Protein AF-A0AA51EL66-F1 (afdb_monomer_lite)

Sequence (80 aa):
AAAVAADEEPTVARLLISKQVLNKYLVENMDILIKYTLFNVGTAPAVDVKLVDNGFHPEAFTVVGGQLTAQIDRIAPLTN

Secondary structure (DSSP, 8-state):
--------------EEEEEEE--SS--TTS---EEEEEEE-SSS-EEEEEEE---S-TTT----SS-SEEEEEEE-TT--

Foldseek 3Di:
DDDDDDPPDDQDWDKDKDKDFPDPDDDAPDDTDIDIDIFTQGNAKDAFDKQADPPDDVVRDDDPDDDNIDTDGIDGHGGD

Radius of gyration: 18.63 Å; chains: 1; bounding box: 61×27×38 Å

Structure (mmCIF, N/CA/C/O backbone):
data_AF-A0AA51EL66-F1
#
_entry.id   AF-A0AA51EL66-F1
#
loop_
_atom_site.group_PDB
_atom_site.id
_atom_site.type_symbol
_atom_site.label_atom_id
_atom_site.label_alt_id
_atom_site.label_comp_id
_atom_site.label_asym_id
_atom_site.label_entity_id
_atom_site.label_seq_id
_atom_site.pdbx_PDB_ins_code
_atom_site.Cartn_x
_atom_site.Cartn_y
_atom_site.Cartn_z
_atom_site.occupancy
_atom_site.B_iso_or_equiv
_atom_site.auth_seq_id
_atom_site.auth_comp_id
_atom_site.auth_asym_id
_atom_site.auth_atom_id
_atom_site.pdbx_PDB_model_num
ATOM 1 N N . ALA A 1 1 ? 47.256 0.021 -18.829 1.00 39.69 1 ALA A N 1
ATOM 2 C CA . ALA A 1 1 ? 46.020 0.638 -18.315 1.00 39.69 1 ALA A CA 1
ATOM 3 C C . ALA A 1 1 ? 45.123 -0.487 -17.823 1.00 39.69 1 ALA A C 1
ATOM 5 O O . ALA A 1 1 ? 44.700 -1.295 -18.639 1.00 39.69 1 ALA A O 1
ATOM 6 N N . ALA A 1 2 ? 44.953 -0.624 -16.508 1.00 42.88 2 ALA A N 1
ATO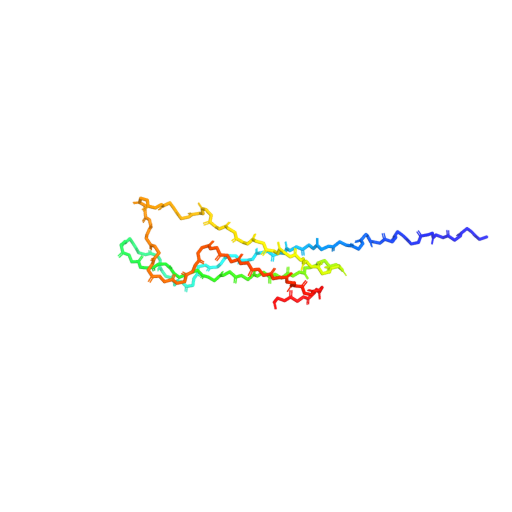M 7 C CA . ALA A 1 2 ? 44.036 -1.602 -15.932 1.00 42.88 2 ALA A CA 1
ATOM 8 C C . ALA A 1 2 ? 42.629 -0.996 -15.973 1.00 42.88 2 ALA A C 1
ATOM 10 O O . ALA A 1 2 ? 42.422 0.100 -15.452 1.00 42.88 2 ALA A O 1
ATOM 11 N N . ALA A 1 3 ? 41.707 -1.661 -16.664 1.00 50.84 3 ALA A N 1
ATOM 12 C CA . ALA A 1 3 ? 40.312 -1.258 -16.704 1.00 50.84 3 ALA A CA 1
ATOM 13 C C . ALA A 1 3 ? 39.711 -1.466 -15.310 1.00 50.84 3 ALA A C 1
ATOM 15 O O . ALA A 1 3 ? 39.717 -2.580 -14.789 1.00 50.84 3 ALA A O 1
ATOM 16 N N . VAL A 1 4 ? 39.236 -0.382 -14.699 1.00 51.97 4 VAL A N 1
ATOM 17 C CA . VAL A 1 4 ? 38.383 -0.449 -13.514 1.00 51.97 4 VAL A CA 1
ATOM 18 C C . VAL A 1 4 ? 37.076 -1.073 -13.989 1.00 51.97 4 VAL A C 1
ATOM 20 O O . VAL A 1 4 ? 36.340 -0.447 -14.751 1.00 51.97 4 VAL A O 1
ATOM 23 N N . ALA A 1 5 ? 36.830 -2.328 -13.614 1.00 53.06 5 ALA A N 1
ATOM 24 C CA . ALA A 1 5 ? 35.502 -2.905 -13.718 1.00 53.06 5 ALA A CA 1
ATOM 25 C C . ALA A 1 5 ? 34.591 -2.023 -12.861 1.00 53.06 5 ALA A C 1
ATOM 27 O O . ALA A 1 5 ? 34.789 -1.923 -11.651 1.00 53.06 5 ALA A O 1
ATOM 28 N N . ALA A 1 6 ? 33.680 -1.296 -13.504 1.00 56.34 6 ALA A N 1
ATOM 29 C CA . ALA A 1 6 ? 32.583 -0.670 -12.792 1.00 56.34 6 ALA A CA 1
ATOM 30 C C . ALA A 1 6 ? 31.847 -1.802 -12.071 1.00 56.34 6 ALA A C 1
ATOM 32 O O . ALA A 1 6 ? 31.460 -2.768 -12.728 1.00 56.34 6 ALA A O 1
ATOM 33 N N . ASP A 1 7 ? 31.730 -1.717 -10.747 1.00 55.12 7 ASP A N 1
ATOM 34 C CA . ASP A 1 7 ? 30.867 -2.604 -9.976 1.00 55.12 7 ASP A CA 1
ATOM 35 C C . ASP A 1 7 ? 29.482 -2.581 -10.638 1.00 55.12 7 ASP A C 1
ATOM 37 O O . ASP A 1 7 ? 28.781 -1.567 -10.595 1.00 55.12 7 ASP A O 1
ATOM 41 N N . GLU A 1 8 ? 29.117 -3.661 -11.333 1.00 65.19 8 GLU A N 1
ATOM 42 C CA . GLU A 1 8 ? 27.773 -3.831 -11.872 1.00 65.19 8 GLU A CA 1
ATOM 43 C C . GLU A 1 8 ? 26.827 -3.880 -10.676 1.00 65.19 8 GLU A C 1
ATOM 45 O O . GLU A 1 8 ? 26.787 -4.862 -9.931 1.00 65.19 8 GLU A O 1
ATOM 50 N N . GLU A 1 9 ? 26.095 -2.787 -10.454 1.00 70.44 9 GLU A N 1
ATOM 51 C CA . GLU A 1 9 ? 25.076 -2.742 -9.418 1.00 70.44 9 GLU A CA 1
ATOM 52 C C . GLU A 1 9 ? 24.096 -3.900 -9.663 1.00 70.44 9 GLU A C 1
ATOM 54 O O . GLU A 1 9 ? 23.544 -4.023 -10.765 1.00 70.44 9 GLU A O 1
ATOM 59 N N . PRO A 1 10 ? 23.882 -4.782 -8.673 1.00 76.88 10 PRO A N 1
ATOM 60 C CA . PRO A 1 10 ? 23.102 -5.984 -8.893 1.00 76.88 10 PRO A CA 1
ATOM 61 C C . PRO A 1 10 ? 21.676 -5.610 -9.305 1.00 76.88 10 PRO A C 1
ATOM 63 O O . PRO A 1 10 ? 21.019 -4.778 -8.672 1.00 76.88 10 PRO A O 1
ATOM 66 N N . THR A 1 11 ? 21.189 -6.242 -10.374 1.00 89.69 11 THR A N 1
ATOM 67 C CA . THR A 1 11 ? 19.833 -6.052 -10.897 1.00 89.69 11 THR A CA 1
ATOM 68 C C . THR A 1 11 ? 18.819 -6.696 -9.959 1.00 89.69 11 THR A C 1
ATOM 70 O O . THR A 1 11 ? 18.445 -7.858 -10.092 1.00 89.69 11 THR A O 1
ATOM 73 N N . VAL A 1 12 ? 18.382 -5.934 -8.957 1.00 95.62 12 VAL A N 1
AT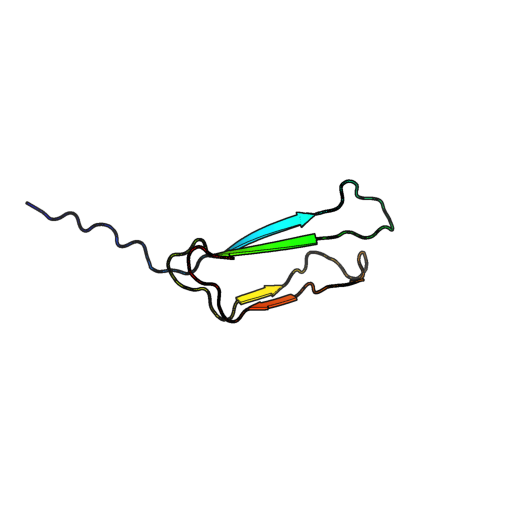OM 74 C CA . VAL A 1 12 ? 17.476 -6.415 -7.910 1.00 95.62 12 VAL A CA 1
ATOM 75 C C . VAL A 1 12 ? 16.228 -5.556 -7.820 1.00 95.62 12 VAL A C 1
ATOM 77 O O . VAL A 1 12 ? 16.265 -4.335 -7.988 1.00 95.62 12 VAL A O 1
ATOM 80 N N . ALA A 1 13 ? 15.103 -6.206 -7.537 1.00 97.00 13 ALA A N 1
ATOM 81 C CA . ALA A 1 13 ? 13.886 -5.518 -7.150 1.00 97.00 13 ALA A CA 1
ATOM 82 C C . ALA A 1 13 ? 14.033 -5.040 -5.704 1.00 97.00 13 ALA A C 1
ATOM 84 O O . ALA A 1 13 ? 14.540 -5.765 -4.845 1.00 97.00 13 ALA A O 1
ATOM 85 N N . ARG A 1 14 ? 13.584 -3.817 -5.423 1.00 97.12 14 ARG A N 1
ATOM 86 C CA . ARG A 1 14 ? 13.624 -3.254 -4.073 1.00 97.12 14 ARG A CA 1
ATOM 87 C C . ARG A 1 14 ? 12.400 -2.389 -3.876 1.00 97.12 14 ARG A C 1
ATOM 89 O O . ARG A 1 14 ? 12.262 -1.356 -4.517 1.00 97.12 14 ARG A O 1
ATOM 96 N N . LEU A 1 15 ? 11.511 -2.813 -2.991 1.00 97.69 15 LEU A N 1
ATOM 97 C CA . LEU A 1 15 ? 10.293 -2.072 -2.701 1.00 97.69 15 LEU A CA 1
ATOM 98 C C . LEU A 1 15 ? 10.522 -1.128 -1.527 1.00 97.69 15 LEU A C 1
ATOM 100 O O . LEU A 1 15 ? 10.974 -1.539 -0.461 1.00 97.69 15 LEU A O 1
ATOM 104 N N . LEU A 1 16 ? 10.174 0.134 -1.734 1.00 97.94 16 LEU A N 1
ATOM 105 C CA . LEU A 1 16 ? 9.973 1.114 -0.686 1.00 97.94 16 LEU A CA 1
ATOM 106 C C . LEU A 1 16 ? 8.472 1.211 -0.414 1.00 97.94 16 LEU A C 1
ATOM 108 O O . LEU A 1 16 ? 7.671 1.332 -1.340 1.00 97.94 16 LEU A O 1
ATOM 112 N N . ILE A 1 17 ? 8.095 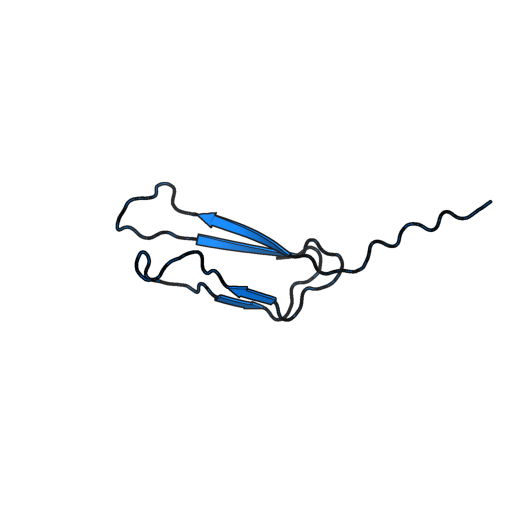1.153 0.859 1.00 96.88 17 ILE A N 1
ATOM 113 C CA . ILE A 1 17 ? 6.698 1.196 1.287 1.00 96.88 17 ILE A CA 1
ATOM 114 C C . ILE A 1 17 ? 6.502 2.429 2.160 1.00 96.88 17 ILE A C 1
ATOM 116 O O . ILE A 1 17 ? 7.220 2.627 3.138 1.00 96.88 17 ILE A O 1
ATOM 120 N N . SER A 1 18 ? 5.504 3.241 1.825 1.00 97.31 18 SER A N 1
ATOM 121 C CA . SER A 1 18 ? 5.029 4.337 2.663 1.00 97.31 18 SER A CA 1
ATOM 122 C C . SER A 1 18 ? 3.650 3.999 3.216 1.00 97.31 18 SER A C 1
ATOM 124 O O . SER A 1 18 ? 2.744 3.650 2.458 1.00 97.31 18 SER A O 1
ATOM 126 N N . LYS A 1 19 ? 3.502 4.107 4.538 1.00 96.06 19 LYS A N 1
ATOM 127 C CA . LYS A 1 19 ? 2.228 4.018 5.252 1.00 96.06 19 LYS A CA 1
ATOM 128 C C . LYS A 1 19 ? 1.909 5.398 5.811 1.00 96.06 19 LYS A C 1
ATOM 130 O O . LYS A 1 19 ? 2.671 5.919 6.621 1.00 96.06 19 LYS A O 1
ATOM 135 N N . GLN A 1 20 ? 0.789 5.975 5.397 1.00 97.19 20 GLN A N 1
ATOM 136 C CA . GLN A 1 20 ? 0.392 7.319 5.796 1.00 97.19 20 GLN A CA 1
ATOM 137 C C . GLN A 1 20 ? -1.005 7.313 6.412 1.00 97.19 20 GLN A C 1
ATOM 139 O O . GLN A 1 20 ? -1.957 6.852 5.790 1.00 97.19 20 GLN A O 1
ATOM 1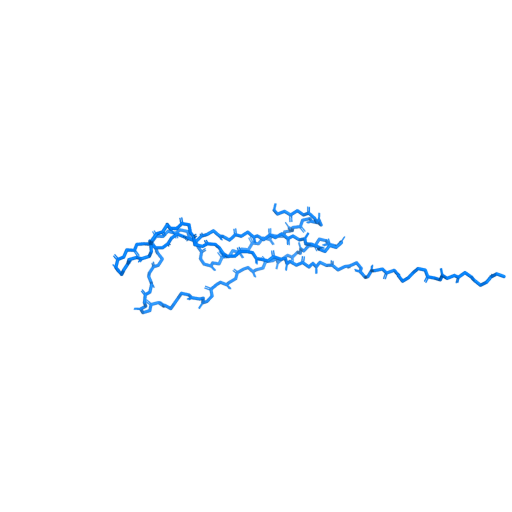44 N N . VAL A 1 21 ? -1.130 7.889 7.607 1.00 96.75 21 VAL A N 1
ATOM 145 C CA . VAL A 1 21 ? -2.426 8.242 8.198 1.00 96.75 21 VAL A CA 1
ATOM 146 C C . VAL A 1 21 ? -2.941 9.503 7.506 1.00 96.75 21 VAL A C 1
ATOM 148 O O . VAL A 1 21 ? -2.236 10.511 7.453 1.00 96.75 21 VAL A O 1
ATOM 151 N N . LEU A 1 22 ? -4.149 9.447 6.949 1.00 97.44 22 LEU A N 1
ATOM 152 C CA . LEU A 1 22 ? -4.753 10.571 6.228 1.00 97.44 22 LEU A CA 1
ATOM 153 C C . LEU A 1 22 ? -5.582 11.492 7.131 1.00 97.44 22 LEU A C 1
ATOM 155 O O . LEU A 1 22 ? -5.827 12.644 6.772 1.00 97.44 22 LEU A O 1
ATOM 159 N N . ASN A 1 23 ? -6.011 11.017 8.301 1.00 95.94 23 ASN A N 1
ATOM 160 C CA . ASN A 1 23 ? -6.736 11.839 9.265 1.00 95.94 23 ASN A CA 1
ATOM 161 C C . ASN A 1 23 ? -5.826 12.936 9.827 1.00 95.94 23 ASN A C 1
ATOM 163 O O . ASN A 1 23 ? -4.704 12.674 10.255 1.00 95.94 23 ASN A O 1
ATOM 167 N N . LYS A 1 24 ? -6.348 14.163 9.913 1.00 95.38 24 LYS A N 1
ATOM 168 C CA . LYS A 1 24 ? -5.648 15.278 10.570 1.00 95.38 24 LYS A CA 1
ATOM 169 C C . LYS A 1 24 ? -5.552 15.098 12.090 1.00 95.38 24 LYS A C 1
ATOM 171 O O . LYS A 1 24 ? -4.562 15.501 12.690 1.00 95.38 24 LYS A O 1
ATOM 176 N N . TYR A 1 25 ? -6.588 14.518 12.693 1.00 95.75 25 TYR A N 1
ATOM 177 C CA . TYR A 1 25 ? -6.666 14.230 14.120 1.00 95.75 25 TYR A CA 1
ATOM 178 C C . TYR A 1 25 ? -7.116 12.790 14.312 1.00 95.75 25 TYR A C 1
ATOM 180 O O . TYR A 1 25 ? -8.043 12.337 13.639 1.00 95.75 25 TYR A O 1
ATOM 188 N N . LEU A 1 26 ? -6.463 12.098 15.239 1.00 94.38 26 LEU A N 1
ATOM 189 C CA . LEU A 1 26 ? -6.892 10.791 15.706 1.00 94.38 26 LEU A CA 1
ATOM 190 C C . LEU A 1 26 ? -7.718 10.992 16.967 1.00 94.38 26 LEU A C 1
ATOM 192 O O . LEU A 1 26 ? -7.262 11.629 17.916 1.00 94.38 26 LEU A O 1
ATOM 196 N N . VAL A 1 27 ? -8.939 10.477 16.943 1.00 95.19 27 VAL A N 1
ATOM 197 C CA . VAL A 1 27 ? -9.864 10.524 18.070 1.00 95.19 27 VAL A CA 1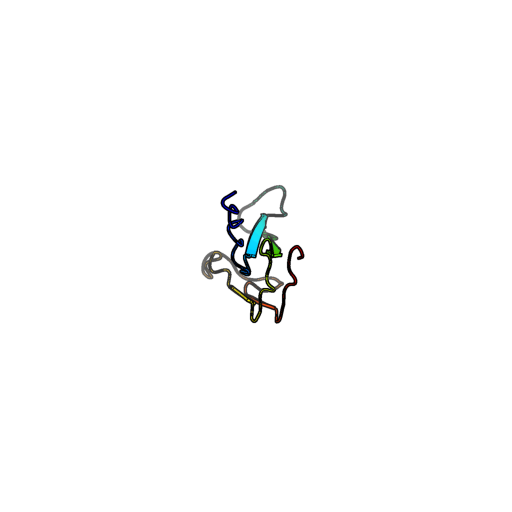
ATOM 198 C C . VAL A 1 27 ? -10.298 9.100 18.348 1.00 95.19 27 VAL A C 1
ATOM 200 O O . VAL A 1 27 ? -10.560 8.330 17.425 1.00 95.19 27 VAL A O 1
ATOM 203 N N . GLU A 1 28 ? -10.335 8.753 19.626 1.00 92.56 28 GLU A N 1
ATOM 204 C CA . GLU A 1 28 ? -10.815 7.455 20.075 1.00 92.56 28 GLU A CA 1
ATOM 205 C C . GLU A 1 28 ? -12.244 7.203 19.566 1.00 92.56 28 GLU A C 1
ATOM 207 O O . GLU A 1 28 ? -13.067 8.119 19.526 1.00 92.56 28 GLU A O 1
ATOM 212 N N . ASN A 1 29 ? -12.537 5.960 19.178 1.00 92.50 29 ASN A N 1
ATOM 213 C CA . ASN A 1 29 ? -13.827 5.534 18.619 1.00 92.50 29 ASN A CA 1
ATOM 214 C C . ASN A 1 29 ? -14.210 6.172 17.268 1.00 92.50 29 ASN A C 1
ATOM 216 O O . ASN A 1 29 ? -15.380 6.137 16.890 1.00 92.50 29 ASN A O 1
ATOM 220 N N . MET A 1 30 ? -13.250 6.739 16.530 1.00 94.69 30 MET A N 1
ATOM 221 C CA . MET A 1 30 ? -13.447 7.201 15.151 1.00 94.69 30 MET A CA 1
ATOM 222 C C . MET A 1 30 ? -12.564 6.445 14.153 1.00 94.69 30 MET A C 1
ATOM 224 O O . MET A 1 30 ? -11.533 5.873 14.511 1.00 94.69 30 MET A O 1
ATOM 228 N N . ASP A 1 31 ? -12.954 6.497 12.879 1.00 94.81 31 ASP A N 1
ATOM 229 C CA . ASP A 1 31 ? -12.247 5.824 11.793 1.00 94.81 31 ASP A CA 1
ATOM 230 C C . ASP A 1 31 ? -10.853 6.412 11.534 1.00 94.81 31 ASP A C 1
ATOM 232 O O . ASP A 1 31 ? -10.647 7.632 11.510 1.00 94.81 31 ASP A O 1
ATOM 236 N N . ILE A 1 32 ? -9.907 5.522 11.226 1.00 95.44 32 ILE A N 1
ATOM 237 C CA . ILE A 1 32 ? -8.575 5.868 10.728 1.00 95.44 32 ILE A CA 1
ATOM 238 C C . ILE A 1 32 ? -8.477 5.449 9.259 1.00 95.44 32 ILE A C 1
ATOM 240 O O . ILE A 1 32 ? -8.672 4.287 8.913 1.00 95.44 32 ILE A O 1
ATOM 244 N N . LEU A 1 33 ? -8.135 6.395 8.390 1.00 96.00 33 LEU A N 1
ATOM 245 C CA . LEU A 1 33 ? -7.848 6.178 6.980 1.00 96.00 33 LEU A CA 1
ATOM 246 C C . LEU A 1 33 ? -6.341 6.073 6.771 1.00 96.00 33 LEU A C 1
ATOM 248 O O . LEU A 1 33 ? -5.583 6.989 7.103 1.00 96.00 33 LEU A O 1
ATOM 252 N N . ILE A 1 34 ? -5.923 4.975 6.149 1.00 96.94 34 ILE A N 1
ATOM 253 C CA . ILE A 1 34 ? -4.527 4.703 5.820 1.00 96.94 34 ILE A CA 1
ATOM 254 C C . ILE A 1 34 ? -4.347 4.668 4.306 1.00 96.94 34 ILE A C 1
ATOM 256 O O . ILE A 1 34 ? -5.097 4.004 3.593 1.00 96.94 34 ILE A O 1
ATOM 260 N N . LYS A 1 35 ? -3.311 5.349 3.818 1.00 96.88 35 LYS A N 1
ATOM 261 C CA . LYS A 1 35 ? -2.807 5.214 2.453 1.00 96.88 35 LYS A CA 1
ATOM 262 C C . LYS A 1 35 ? -1.507 4.423 2.466 1.00 96.88 35 LYS A C 1
ATOM 264 O O . LYS A 1 35 ? -0.541 4.825 3.115 1.00 96.88 35 LYS A O 1
ATOM 269 N N . TYR A 1 36 ? -1.476 3.345 1.692 1.00 96.69 36 TYR A N 1
ATOM 270 C CA . TYR A 1 36 ? -0.258 2.604 1.381 1.00 96.69 36 TYR A CA 1
ATOM 271 C C . TYR A 1 36 ? 0.233 3.024 0.000 1.00 96.69 36 TYR A C 1
ATOM 273 O O . TYR A 1 36 ? -0.555 3.125 -0.937 1.00 96.69 36 TYR A O 1
ATOM 281 N N . THR A 1 37 ? 1.528 3.287 -0.128 1.00 97.00 37 THR A N 1
ATOM 282 C CA . THR A 1 37 ? 2.181 3.499 -1.425 1.00 97.00 37 THR A CA 1
ATOM 283 C C . THR A 1 37 ? 3.366 2.557 -1.511 1.00 97.00 37 THR A C 1
ATOM 285 O O . THR A 1 37 ? 4.238 2.590 -0.644 1.00 97.00 37 THR A O 1
ATOM 288 N N . LEU A 1 38 ? 3.379 1.708 -2.532 1.00 97.69 38 LEU A N 1
ATOM 289 C CA . LEU A 1 38 ? 4.499 0.834 -2.858 1.00 97.69 38 LEU A CA 1
ATOM 290 C C . LEU A 1 38 ? 5.212 1.451 -4.050 1.00 97.69 38 LEU A C 1
ATOM 292 O O . LEU A 1 38 ? 4.562 1.777 -5.031 1.00 97.69 38 LEU A O 1
ATOM 296 N N . PHE A 1 39 ? 6.526 1.613 -3.972 1.00 98.25 39 PHE A N 1
ATOM 297 C CA . PHE A 1 39 ? 7.335 2.081 -5.090 1.00 98.25 39 PHE A CA 1
ATOM 298 C C . PHE A 1 39 ? 8.550 1.173 -5.234 1.00 98.25 39 PHE A C 1
ATOM 300 O O . PHE A 1 39 ? 9.254 0.905 -4.261 1.00 98.25 39 PHE A O 1
ATOM 307 N N . ASN A 1 40 ? 8.819 0.693 -6.441 1.00 98.25 40 ASN A N 1
ATOM 308 C CA . ASN A 1 40 ? 10.011 -0.094 -6.709 1.00 98.25 40 ASN A CA 1
ATOM 309 C C . ASN A 1 40 ? 11.198 0.838 -6.969 1.00 98.25 40 ASN A C 1
ATOM 311 O O . ASN A 1 40 ? 11.326 1.401 -8.046 1.00 98.25 40 ASN A O 1
ATOM 315 N N . VAL A 1 41 ? 12.081 0.995 -5.986 1.00 97.75 41 VAL A N 1
ATOM 316 C CA . VAL A 1 41 ? 13.345 1.743 -6.115 1.00 97.75 41 VAL A CA 1
ATOM 317 C C . VAL A 1 41 ? 14.485 0.882 -6.679 1.00 97.75 41 VAL A C 1
ATOM 319 O O . VAL A 1 41 ? 15.618 1.346 -6.779 1.00 97.75 41 VAL A O 1
ATOM 322 N N . GLY A 1 42 ? 14.220 -0.392 -6.976 1.00 96.38 42 GLY A N 1
ATOM 323 C CA . GLY A 1 42 ? 15.175 -1.311 -7.583 1.00 96.38 42 GLY A CA 1
ATOM 324 C C . GLY A 1 42 ? 15.276 -1.156 -9.098 1.00 96.38 42 GLY A C 1
ATOM 325 O O . GLY A 1 42 ? 14.453 -0.505 -9.741 1.00 96.38 42 GLY A O 1
ATOM 326 N N . THR A 1 43 ? 16.288 -1.801 -9.669 1.00 96.12 43 THR A N 1
ATOM 327 C CA . THR A 1 43 ? 16.573 -1.811 -11.111 1.00 96.12 43 THR A CA 1
ATOM 328 C C . THR A 1 43 ? 15.934 -3.003 -11.833 1.00 96.12 43 THR A C 1
ATOM 330 O O . THR A 1 43 ? 15.867 -3.009 -13.060 1.00 96.12 43 THR A O 1
ATOM 333 N N . ALA A 1 44 ? 15.396 -3.984 -11.096 1.00 97.69 44 ALA A N 1
ATOM 334 C CA . ALA A 1 44 ? 14.619 -5.106 -11.634 1.00 97.69 44 ALA A CA 1
ATOM 335 C C . ALA A 1 44 ? 13.129 -5.022 -11.233 1.00 97.69 44 ALA A C 1
ATOM 337 O O . ALA A 1 44 ? 12.798 -4.412 -10.211 1.00 97.69 44 ALA A O 1
ATOM 338 N N . PRO A 1 45 ? 12.198 -5.603 -12.017 1.00 97.75 45 PRO A N 1
ATOM 339 C CA . PRO A 1 45 ? 10.782 -5.621 -11.659 1.00 97.75 45 PRO A CA 1
ATOM 340 C C . PRO A 1 45 ? 10.539 -6.464 -10.399 1.00 97.75 45 PRO A C 1
ATOM 342 O O . PRO A 1 45 ? 11.066 -7.568 -10.277 1.00 97.75 45 PRO A O 1
ATOM 345 N N . ALA A 1 46 ? 9.698 -5.972 -9.491 1.00 98.19 46 ALA A N 1
ATOM 346 C CA . ALA A 1 46 ? 9.160 -6.784 -8.403 1.00 98.19 46 ALA A CA 1
ATOM 347 C C . ALA A 1 46 ? 7.993 -7.611 -8.952 1.00 98.19 46 ALA A C 1
ATOM 349 O O . ALA A 1 46 ? 7.152 -7.056 -9.658 1.00 98.19 46 ALA A O 1
ATOM 350 N N . VAL A 1 47 ? 7.946 -8.909 -8.660 1.00 98.00 47 VAL A N 1
ATOM 351 C CA . VAL A 1 47 ? 6.899 -9.834 -9.128 1.00 98.00 47 VAL A CA 1
ATOM 352 C C . VAL A 1 47 ? 6.308 -10.614 -7.955 1.00 98.00 47 VAL A C 1
ATOM 354 O O . VAL A 1 47 ? 7.005 -10.814 -6.963 1.00 98.00 47 VAL A O 1
ATOM 357 N N . ASP A 1 48 ? 5.042 -11.028 -8.066 1.00 97.81 48 ASP A N 1
ATOM 358 C CA . ASP A 1 48 ? 4.265 -11.689 -6.993 1.00 97.81 48 ASP A CA 1
ATOM 359 C C . ASP A 1 48 ? 4.371 -10.956 -5.643 1.00 97.81 48 ASP A C 1
ATOM 361 O O . ASP A 1 48 ? 4.681 -11.524 -4.593 1.00 97.81 48 ASP A O 1
ATOM 365 N N . VAL A 1 49 ? 4.159 -9.640 -5.672 1.00 97.81 49 VAL A N 1
ATOM 366 C CA . VAL A 1 49 ? 4.263 -8.803 -4.479 1.00 97.81 49 VAL A CA 1
ATOM 367 C C . VAL A 1 49 ? 3.031 -9.020 -3.612 1.00 97.81 49 VAL A C 1
ATOM 369 O O . VAL A 1 49 ? 1.901 -8.797 -4.047 1.00 97.81 49 VAL A O 1
ATOM 372 N N . LYS A 1 50 ? 3.256 -9.406 -2.354 1.00 97.62 50 LYS A N 1
ATOM 373 C CA . LYS A 1 50 ? 2.210 -9.574 -1.340 1.00 97.62 50 LYS A CA 1
ATOM 374 C C . LYS A 1 50 ? 2.415 -8.556 -0.232 1.00 97.62 50 LYS A C 1
ATOM 376 O O . LYS A 1 50 ? 3.408 -8.605 0.492 1.00 97.62 50 LYS A O 1
ATOM 381 N N . LEU A 1 51 ? 1.468 -7.636 -0.104 1.00 96.44 51 LEU A N 1
ATOM 382 C CA . LEU A 1 51 ? 1.380 -6.721 1.024 1.00 96.44 51 LEU A CA 1
ATOM 383 C C . LEU A 1 51 ? 0.461 -7.342 2.074 1.00 96.44 51 LEU A C 1
ATOM 385 O O . LEU A 1 51 ? -0.673 -7.696 1.762 1.00 96.44 51 LEU A O 1
ATOM 389 N N . VAL A 1 52 ? 0.945 -7.447 3.309 1.00 96.06 52 VAL A N 1
ATOM 390 C CA . VAL A 1 52 ? 0.156 -7.862 4.474 1.00 96.06 52 VAL A CA 1
ATOM 391 C C . VAL A 1 52 ? 0.464 -6.898 5.610 1.00 96.06 52 VAL A C 1
ATOM 393 O O . VAL A 1 52 ? 1.612 -6.801 6.042 1.00 96.06 52 VAL A O 1
ATOM 396 N N . ASP A 1 53 ? -0.548 -6.178 6.088 1.00 95.56 53 ASP A N 1
ATOM 397 C CA . ASP A 1 53 ? -0.415 -5.269 7.219 1.00 95.56 53 ASP A CA 1
ATOM 398 C C . ASP A 1 53 ? -1.055 -5.840 8.485 1.00 95.56 53 ASP A C 1
ATOM 400 O O . ASP A 1 53 ? -2.266 -5.778 8.679 1.00 95.56 53 ASP A O 1
ATOM 404 N N . ASN A 1 54 ? -0.209 -6.341 9.382 1.00 94.31 54 ASN A N 1
ATOM 405 C CA . ASN A 1 54 ? -0.620 -6.869 10.684 1.00 94.31 54 ASN A CA 1
ATOM 406 C C . ASN A 1 54 ? -0.619 -5.796 11.791 1.00 94.31 54 ASN A C 1
ATOM 408 O O . ASN A 1 54 ? -0.678 -6.127 12.971 1.00 94.31 54 ASN A O 1
ATOM 412 N N . GLY A 1 55 ? -0.506 -4.511 11.434 1.00 91.88 55 GLY A N 1
ATOM 413 C CA . GLY A 1 55 ? -0.440 -3.409 12.398 1.00 91.88 55 GLY A CA 1
ATOM 414 C C . GLY A 1 55 ? -1.765 -3.066 13.091 1.00 91.88 55 GLY A C 1
ATOM 415 O O . GLY A 1 55 ? -1.751 -2.294 14.046 1.00 91.88 55 GLY A O 1
ATOM 416 N N . PHE A 1 56 ? -2.893 -3.616 12.633 1.00 93.12 56 PHE A N 1
ATOM 417 C CA . PHE A 1 56 ? -4.227 -3.352 13.182 1.00 93.12 56 PHE A CA 1
ATOM 418 C C . PHE A 1 56 ? -4.764 -4.593 13.895 1.00 93.12 56 PHE A C 1
ATOM 420 O O . PHE A 1 56 ? -5.231 -5.534 13.256 1.00 93.12 56 PHE A O 1
ATOM 427 N N . HIS A 1 57 ? -4.682 -4.601 15.228 1.00 93.50 57 HIS A N 1
ATOM 428 C CA . HIS A 1 57 ? -5.168 -5.721 16.033 1.00 93.50 57 HIS A CA 1
ATOM 429 C C . HIS A 1 57 ? -6.708 -5.787 16.001 1.00 93.50 57 HIS A C 1
ATOM 431 O O . HIS A 1 57 ? -7.344 -4.757 16.238 1.00 93.50 57 HIS A O 1
ATOM 437 N N . PRO A 1 58 ? -7.321 -6.966 15.781 1.00 91.75 58 PRO A N 1
ATOM 438 C CA . PRO A 1 58 ? -8.773 -7.095 15.608 1.00 91.75 58 PRO A CA 1
ATOM 439 C C . PRO A 1 58 ? -9.590 -6.741 16.860 1.00 91.75 58 PRO A C 1
ATOM 441 O O . PRO A 1 58 ? -10.764 -6.411 16.751 1.00 91.75 58 PRO A O 1
ATOM 444 N N . GLU A 1 59 ? -8.984 -6.784 18.050 1.00 94.25 59 GLU A N 1
ATOM 445 C CA . GLU A 1 59 ? -9.644 -6.346 19.293 1.00 94.25 59 GLU A CA 1
ATOM 446 C C . GLU A 1 59 ? -9.709 -4.817 19.440 1.00 94.25 59 GLU A C 1
ATOM 448 O O . GLU A 1 59 ? -10.529 -4.313 20.201 1.00 94.25 59 GLU A O 1
ATOM 453 N N . ALA A 1 60 ? -8.849 -4.078 18.731 1.00 92.88 60 ALA A N 1
ATOM 454 C CA . ALA A 1 60 ? -8.776 -2.616 18.803 1.00 92.88 60 ALA A CA 1
ATOM 455 C C . ALA A 1 60 ? -9.351 -1.936 17.553 1.00 92.88 60 ALA A C 1
ATOM 457 O O . ALA A 1 60 ? -9.841 -0.812 17.626 1.00 92.88 60 ALA A O 1
ATOM 458 N N . PHE A 1 61 ? -9.286 -2.608 16.403 1.00 94.19 61 PHE A N 1
ATOM 459 C CA . PHE A 1 61 ? -9.701 -2.068 15.117 1.00 94.19 61 PHE A CA 1
ATOM 460 C C . PHE A 1 61 ? -10.560 -3.069 14.359 1.00 94.19 61 PHE A C 1
ATOM 462 O O . PHE A 1 61 ? -10.272 -4.261 14.314 1.00 94.19 61 PHE A O 1
ATOM 469 N N . THR A 1 62 ? -11.582 -2.552 13.686 1.00 94.69 62 THR A N 1
ATOM 470 C CA . THR A 1 62 ? -12.371 -3.300 12.707 1.00 94.69 62 THR A CA 1
ATOM 471 C C . THR A 1 62 ? -12.187 -2.657 11.339 1.00 94.69 62 THR A C 1
ATOM 473 O O . THR A 1 62 ? -12.197 -1.433 11.217 1.00 94.69 62 THR A O 1
ATOM 476 N N . VAL A 1 63 ? -12.012 -3.468 10.295 1.00 94.81 63 VAL A N 1
ATOM 477 C CA . VAL A 1 63 ? -11.918 -2.961 8.921 1.00 94.81 63 VAL A CA 1
ATOM 478 C C . VAL A 1 63 ? -13.315 -2.559 8.455 1.00 94.81 63 VAL A C 1
ATOM 480 O O . VAL A 1 63 ? -14.150 -3.413 8.171 1.00 94.81 63 VAL A O 1
ATOM 483 N N . VAL A 1 64 ? -13.560 -1.253 8.370 1.00 94.69 64 VAL A N 1
ATOM 484 C CA . VAL A 1 64 ? -14.827 -0.692 7.866 1.00 94.69 64 VAL A CA 1
ATOM 485 C C . VAL A 1 64 ? -14.845 -0.543 6.339 1.00 94.69 64 VAL A C 1
ATOM 487 O O . VAL A 1 64 ? -15.906 -0.407 5.736 1.00 94.69 64 VAL A O 1
ATOM 490 N N . GLY A 1 65 ? -13.676 -0.605 5.693 1.00 94.06 65 GLY A N 1
ATOM 491 C CA . GLY A 1 65 ? -13.530 -0.550 4.241 1.00 94.06 65 GLY A CA 1
ATOM 492 C C . GLY A 1 65 ? -12.086 -0.766 3.782 1.00 94.06 65 GLY A C 1
ATOM 493 O O . GLY A 1 65 ? -11.144 -0.629 4.561 1.00 94.06 65 GLY A O 1
ATOM 494 N N . GLY A 1 66 ? -11.913 -1.096 2.499 1.00 94.00 66 GLY A N 1
ATOM 495 C CA . GLY A 1 66 ? -10.602 -1.411 1.924 1.00 94.00 66 GLY A CA 1
ATOM 496 C C . GLY A 1 66 ? -10.090 -2.800 2.317 1.00 94.00 66 GLY A C 1
ATOM 497 O O . GLY A 1 66 ? -10.875 -3.691 2.639 1.00 94.00 66 GLY A O 1
ATOM 498 N N . GLN A 1 67 ? -8.772 -3.002 2.230 1.00 94.06 67 GLN A N 1
ATOM 499 C CA . GLN A 1 67 ? -8.116 -4.274 2.546 1.00 94.06 67 GLN A CA 1
ATOM 500 C C . GLN A 1 67 ? -6.757 -4.024 3.215 1.00 94.06 67 GLN A C 1
ATOM 502 O O . GLN A 1 67 ? -5.997 -3.164 2.773 1.00 94.06 67 GLN A O 1
ATOM 507 N N . LEU A 1 68 ? -6.440 -4.803 4.256 1.00 95.19 68 LEU A N 1
ATOM 508 C CA . LEU A 1 68 ? -5.110 -4.832 4.894 1.00 95.19 68 LEU A CA 1
ATOM 509 C C . LEU A 1 68 ? -4.120 -5.746 4.154 1.00 95.19 68 LEU A C 1
ATOM 511 O O . LEU A 1 68 ? -2.952 -5.854 4.527 1.00 95.19 68 LEU A O 1
ATOM 515 N N . THR A 1 69 ? -4.594 -6.409 3.103 1.00 96.00 69 THR A N 1
ATOM 516 C CA . THR A 1 69 ? -3.815 -7.294 2.246 1.00 96.00 69 THR A CA 1
ATOM 517 C C . THR A 1 69 ? -4.003 -6.909 0.791 1.00 96.00 69 THR A C 1
ATOM 519 O O . THR A 1 69 ? -5.116 -6.583 0.387 1.00 96.00 69 THR A O 1
ATOM 522 N N . ALA A 1 70 ? -2.943 -6.994 -0.007 1.00 96.00 70 ALA A N 1
ATOM 523 C CA . ALA A 1 70 ? -3.019 -6.816 -1.452 1.00 96.00 70 ALA A CA 1
ATOM 524 C C . ALA A 1 70 ? -2.016 -7.733 -2.155 1.00 96.00 70 ALA A C 1
ATOM 526 O O . ALA A 1 70 ? -0.914 -7.957 -1.649 1.00 96.00 70 ALA A O 1
ATOM 527 N N . GLN A 1 71 ? -2.390 -8.230 -3.332 1.00 97.56 71 GLN A N 1
ATOM 528 C CA . GLN A 1 71 ? -1.497 -8.964 -4.222 1.00 97.56 71 GLN A CA 1
ATOM 529 C C . GLN A 1 71 ? -1.338 -8.178 -5.522 1.00 97.56 71 GLN A C 1
ATOM 531 O O . GLN A 1 71 ? -2.322 -7.715 -6.097 1.00 97.56 71 GLN A O 1
ATOM 536 N N . ILE A 1 72 ? -0.091 -7.988 -5.941 1.00 97.31 72 ILE A N 1
ATOM 537 C CA . ILE A 1 72 ? 0.276 -7.218 -7.126 1.00 97.31 72 ILE A CA 1
ATOM 538 C C . ILE A 1 72 ? 1.229 -8.079 -7.947 1.00 97.31 72 ILE A C 1
ATOM 540 O O . ILE A 1 72 ? 2.334 -8.395 -7.504 1.00 97.31 72 ILE A O 1
ATOM 544 N N . ASP A 1 73 ? 0.813 -8.438 -9.158 1.00 97.94 73 ASP A N 1
ATOM 545 C CA . ASP A 1 73 ? 1.573 -9.363 -10.002 1.00 97.94 73 ASP A CA 1
ATOM 546 C C . ASP A 1 73 ? 2.950 -8.814 -10.370 1.00 97.94 73 ASP A C 1
ATOM 548 O O . ASP A 1 73 ? 3.928 -9.563 -10.416 1.00 97.94 73 ASP A O 1
ATOM 552 N N . ARG A 1 74 ? 3.033 -7.505 -10.643 1.00 97.62 7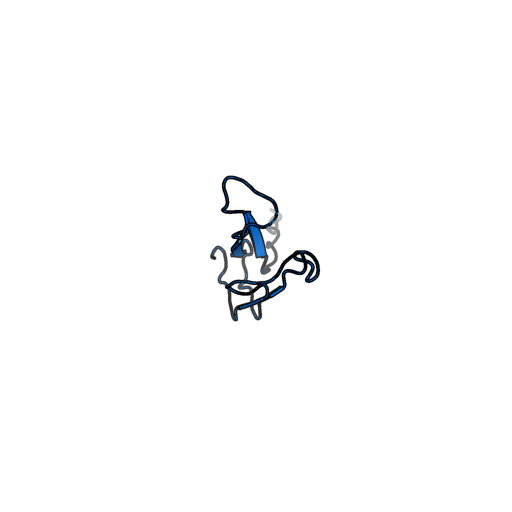4 ARG A N 1
ATOM 553 C CA . ARG A 1 74 ? 4.264 -6.853 -11.083 1.00 97.62 74 ARG A CA 1
ATOM 554 C C . ARG A 1 74 ? 4.288 -5.358 -10.775 1.00 97.62 74 ARG A C 1
ATOM 556 O O . ARG A 1 74 ? 3.332 -4.655 -11.079 1.00 97.62 74 ARG A O 1
ATOM 563 N N . ILE A 1 75 ? 5.432 -4.866 -10.299 1.00 98.19 75 ILE A N 1
ATOM 564 C CA . ILE A 1 75 ? 5.754 -3.433 -10.194 1.00 98.19 75 ILE A CA 1
ATOM 565 C C . ILE A 1 75 ? 7.045 -3.176 -10.978 1.00 98.19 75 ILE A C 1
ATOM 567 O O . ILE A 1 75 ? 8.097 -3.755 -10.681 1.00 98.19 75 ILE A O 1
ATOM 571 N N . ALA A 1 76 ? 6.973 -2.338 -12.014 1.00 98.19 76 ALA A N 1
ATOM 572 C CA . ALA A 1 76 ? 8.127 -2.032 -12.858 1.00 98.19 76 ALA A CA 1
ATOM 573 C C . ALA A 1 76 ? 9.210 -1.258 -12.076 1.00 98.19 76 ALA A C 1
ATOM 575 O O . ALA A 1 76 ? 8.887 -0.602 -11.083 1.00 98.19 76 ALA A O 1
ATOM 576 N N . PRO A 1 77 ? 10.490 -1.325 -12.488 1.00 97.88 77 PRO A N 1
ATOM 577 C CA . PRO A 1 77 ? 11.547 -0.510 -11.891 1.00 97.88 77 PRO A CA 1
ATOM 578 C C . PRO A 1 77 ? 11.173 0.971 -11.890 1.00 97.88 77 PRO A C 1
ATOM 580 O O . PRO A 1 77 ? 10.660 1.472 -12.888 1.00 97.88 77 PRO A O 1
ATOM 583 N N . LEU A 1 78 ? 11.463 1.665 -10.794 1.00 96.94 78 LEU A N 1
ATOM 584 C CA . LEU A 1 78 ? 11.256 3.105 -10.631 1.00 96.94 78 LEU A CA 1
ATOM 585 C C . LEU A 1 78 ? 9.796 3.559 -10.830 1.00 96.94 78 LEU A C 1
ATOM 587 O O . LEU A 1 78 ? 9.549 4.651 -11.340 1.00 96.94 78 LEU A O 1
ATOM 591 N N . THR A 1 79 ? 8.825 2.733 -10.419 1.00 97.12 79 THR A N 1
ATOM 592 C CA . THR A 1 79 ? 7.382 3.041 -10.499 1.00 97.12 79 THR A CA 1
ATOM 593 C C . THR A 1 79 ? 6.613 2.615 -9.244 1.00 97.12 79 THR A C 1
ATOM 595 O O . THR A 1 79 ? 7.120 1.816 -8.449 1.00 97.12 79 THR A O 1
ATOM 598 N N . ASN A 1 80 ? 5.391 3.143 -9.091 1.00 88.56 80 ASN A N 1
ATOM 599 C CA . ASN A 1 80 ? 4.380 2.755 -8.098 1.00 88.56 80 ASN A CA 1
ATOM 600 C C . ASN A 1 80 ? 3.078 2.288 -8.745 1.00 88.56 80 ASN A C 1
ATOM 602 O O . ASN A 1 80 ? 2.735 2.833 -9.817 1.00 88.56 80 ASN A O 1
#

pLDDT: mean 90.92, std 13.81, range [39.69, 98.25]

Organism: NCBI:txid2847869